Protein AF-A0A7S2CBZ6-F1 (afdb_monomer_lite)

pLDDT: mean 86.18, std 11.06, range [54.31, 98.31]

Foldseek 3Di:
DVVVLVCLVVVPPDDADADQDCPDDDPDPCPVVNVVSNVVSLVVVLVCQLPDPDQEDEAEQEAACNCVLLSSQVVCVVVVCPPPNHAYAYEYACPPRRVVRHDPSNVVSVVVSCVRHPDDHHHPHLQVVQPNPPGDPVCPPPPDDDDPCRLVCCCVPPVVSSVVVVVVVVD

Radius of gyration: 18.59 Å; chains: 1; bounding box: 43×51×45 Å

Sequence (171 aa):
KKQLIAQLMLGLPSYYTLFKGFDQVSDHPQHQGLIEQRQAHLDGICQDLVNFEGSLIHLCVMAPGSGNLAAILRELKARSAWPLRAKWRISMYSGSFNMRGMTSEDMGALKEMMSMSDHPLMDVAKFPFFGGKDFHKWTDSLTTFAMPSFASDLTSRFPHLASILKLFNDE

Secondary structure (DSSP, 8-state):
-HHHHHHHHHT-S----PPP---S----TTHHHHHHHHHHHHHHHHHHHHT--SSEEEEEE-S--TTHHHHHHHHHHHTT-PSPSSEEEEEE---HHHHHT--HHHHHHHHHHHHTBSSPPEE--HHHHTTTTS--GGGTT-S----TTHHHHHHHH-HHHHHHHHHHH--

Structure (mmCIF, N/CA/C/O backbone):
data_AF-A0A7S2CBZ6-F1
#
_entry.id   AF-A0A7S2CBZ6-F1
#
loop_
_atom_site.group_PDB
_atom_site.id
_atom_site.type_symbol
_atom_site.label_atom_id
_atom_site.label_alt_id
_atom_site.label_comp_id
_atom_site.label_asym_id
_atom_site.label_entity_id
_atom_site.label_seq_id
_atom_site.pdbx_PDB_ins_code
_atom_site.Cartn_x
_atom_site.Cartn_y
_atom_site.Cartn_z
_atom_site.occupancy
_atom_site.B_iso_or_equiv
_atom_site.auth_seq_id
_atom_site.auth_comp_id
_atom_site.auth_asym_id
_atom_site.auth_atom_id
_atom_site.pdbx_PDB_model_num
ATOM 1 N N . LYS A 1 1 ? -5.586 2.862 -18.384 1.00 66.75 1 LYS A N 1
ATOM 2 C CA . LYS A 1 1 ? -4.803 1.615 -18.598 1.00 66.75 1 LYS A CA 1
ATOM 3 C C . LYS A 1 1 ? -4.135 1.131 -17.308 1.00 66.75 1 LYS A C 1
ATOM 5 O O . LYS A 1 1 ? -4.674 0.208 -16.726 1.00 66.75 1 LYS A O 1
ATOM 10 N N . LYS A 1 2 ? -3.073 1.777 -16.789 1.00 70.81 2 LYS A N 1
ATOM 11 C CA . LYS A 1 2 ? -2.320 1.330 -15.584 1.00 70.81 2 LYS A CA 1
ATOM 12 C C . LYS A 1 2 ? -3.185 1.001 -14.349 1.00 70.81 2 LYS A C 1
ATOM 14 O O . LYS A 1 2 ? -2.972 -0.031 -13.730 1.00 70.81 2 LYS A O 1
ATOM 19 N N . GLN A 1 3 ? -4.185 1.830 -14.035 1.00 71.19 3 GLN A N 1
ATOM 20 C CA . GLN A 1 3 ? -5.120 1.582 -12.922 1.00 71.19 3 GLN A CA 1
ATOM 21 C C . GLN A 1 3 ? -5.962 0.311 -13.115 1.00 71.19 3 GLN A C 1
ATOM 23 O O . GLN A 1 3 ? -6.078 -0.485 -12.192 1.00 71.19 3 GLN A O 1
ATOM 28 N N . LEU A 1 4 ? -6.481 0.085 -14.326 1.00 74.19 4 LEU A N 1
ATOM 29 C CA . LEU A 1 4 ? -7.239 -1.124 -14.665 1.00 74.19 4 LEU A CA 1
ATOM 30 C C . LEU A 1 4 ? -6.366 -2.385 -14.560 1.00 74.19 4 LEU A C 1
ATOM 32 O O . LEU A 1 4 ? -6.828 -3.407 -14.066 1.00 74.19 4 LEU A O 1
ATOM 36 N N . ILE A 1 5 ? -5.092 -2.304 -14.970 1.00 76.44 5 ILE A N 1
ATOM 37 C CA . ILE A 1 5 ? -4.140 -3.415 -14.798 1.00 76.44 5 ILE A CA 1
ATOM 38 C C . ILE A 1 5 ? -3.987 -3.744 -13.313 1.00 76.44 5 ILE A C 1
ATOM 40 O O . ILE A 1 5 ? -4.130 -4.898 -12.929 1.00 76.44 5 ILE A O 1
ATOM 44 N N . ALA A 1 6 ? -3.742 -2.730 -12.478 1.00 74.75 6 ALA A N 1
ATOM 45 C CA . ALA A 1 6 ? -3.564 -2.917 -11.043 1.00 74.75 6 ALA A CA 1
ATOM 46 C C . ALA A 1 6 ? -4.809 -3.527 -10.377 1.00 74.75 6 ALA A C 1
ATOM 48 O O . ALA A 1 6 ? -4.678 -4.464 -9.595 1.00 74.75 6 ALA A O 1
ATOM 49 N N . GLN A 1 7 ? -6.010 -3.056 -10.726 1.00 77.06 7 GLN A N 1
ATOM 50 C CA . GLN A 1 7 ? -7.267 -3.621 -10.218 1.00 77.06 7 GLN A CA 1
ATOM 51 C C . GLN A 1 7 ? -7.412 -5.102 -10.564 1.00 77.06 7 GLN A C 1
ATOM 53 O O . GLN A 1 7 ? -7.690 -5.911 -9.683 1.00 77.06 7 GLN A O 1
ATOM 58 N N . LEU A 1 8 ? -7.176 -5.465 -11.828 1.00 78.25 8 LEU A N 1
ATOM 59 C CA . LEU A 1 8 ? -7.289 -6.850 -12.283 1.00 78.25 8 LEU A CA 1
ATOM 60 C C . LEU A 1 8 ? -6.203 -7.749 -11.686 1.00 78.25 8 LEU A C 1
ATOM 62 O O . LEU A 1 8 ? -6.494 -8.884 -11.325 1.00 78.25 8 LEU A O 1
ATOM 66 N N . MET A 1 9 ? -4.971 -7.250 -11.547 1.00 73.56 9 MET A N 1
ATOM 67 C CA . MET A 1 9 ? -3.870 -7.986 -10.912 1.00 73.56 9 MET A CA 1
ATOM 68 C C . MET A 1 9 ? -4.147 -8.290 -9.443 1.00 73.56 9 MET A C 1
ATOM 70 O O . MET A 1 9 ? -3.774 -9.353 -8.956 1.00 73.56 9 MET A O 1
ATOM 74 N N . LEU A 1 10 ? -4.770 -7.347 -8.740 1.00 75.62 10 LEU A N 1
ATOM 75 C CA . LEU A 1 10 ? -5.030 -7.455 -7.309 1.00 75.62 10 LEU A CA 1
ATOM 76 C C . LEU A 1 10 ? -6.419 -8.035 -7.002 1.00 75.62 10 LEU A C 1
ATOM 78 O O . LEU A 1 10 ? -6.741 -8.232 -5.834 1.00 75.62 10 LEU A O 1
ATOM 82 N N . GLY A 1 11 ? -7.237 -8.307 -8.027 1.00 80.88 11 GLY A N 1
ATOM 83 C CA . GLY A 1 11 ? -8.609 -8.792 -7.865 1.00 80.88 11 GLY A CA 1
ATOM 84 C C . GLY A 1 11 ? -9.493 -7.829 -7.068 1.00 80.88 11 GLY A C 1
ATOM 85 O O . GLY A 1 11 ? -10.375 -8.275 -6.338 1.00 80.88 11 GLY A O 1
ATOM 86 N N . LEU A 1 12 ? -9.227 -6.522 -7.153 1.00 78.06 12 LEU A N 1
ATOM 87 C CA . LEU A 1 12 ? -9.891 -5.529 -6.311 1.00 78.06 12 LEU A CA 1
ATOM 88 C C . LEU A 1 12 ? -11.228 -5.092 -6.927 1.00 78.06 12 LEU A C 1
ATOM 90 O O . LEU A 1 12 ? -11.237 -4.639 -8.074 1.00 78.06 12 LEU A O 1
ATOM 94 N N . PRO A 1 13 ? -12.346 -5.169 -6.177 1.00 78.81 13 PRO A N 1
ATOM 95 C CA . PRO A 1 13 ? -13.651 -4.711 -6.654 1.00 78.81 13 PRO A CA 1
ATOM 96 C C . PRO A 1 13 ? -13.768 -3.180 -6.670 1.00 78.81 13 PRO A C 1
ATOM 98 O O . PRO A 1 13 ? -14.583 -2.624 -7.403 1.00 78.81 13 PRO A O 1
ATOM 101 N N . SER A 1 14 ? -12.956 -2.495 -5.865 1.00 84.19 14 SER A N 1
ATOM 102 C CA . SER A 1 14 ? -12.939 -1.042 -5.710 1.00 84.19 14 SER A CA 1
ATOM 103 C C . SER A 1 14 ? -11.516 -0.545 -5.444 1.00 84.19 14 SER A C 1
ATOM 105 O O . SER A 1 14 ? -10.602 -1.317 -5.150 1.00 84.19 14 SER A O 1
ATOM 107 N N . TYR A 1 15 ? -11.306 0.763 -5.584 1.00 87.56 15 TYR A N 1
ATOM 108 C CA . TYR A 1 15 ? -10.041 1.415 -5.269 1.00 87.56 15 TYR A CA 1
ATOM 109 C C . TYR A 1 15 ? -10.293 2.822 -4.743 1.00 87.56 15 TYR A C 1
ATOM 111 O O . TYR A 1 15 ? -11.248 3.490 -5.137 1.00 87.56 15 TYR A O 1
ATOM 119 N N . TYR A 1 16 ? -9.378 3.282 -3.901 1.00 90.75 16 TYR A N 1
ATOM 120 C CA . TYR A 1 16 ? -9.364 4.633 -3.364 1.00 90.75 16 TYR A CA 1
ATOM 121 C C . TYR A 1 16 ? -8.230 5.429 -4.005 1.00 90.75 16 TYR A C 1
ATOM 123 O O . TYR A 1 16 ? -7.149 4.896 -4.262 1.00 90.75 16 TYR A O 1
ATOM 131 N N . THR A 1 17 ? -8.463 6.713 -4.269 1.00 90.00 17 THR A N 1
ATOM 132 C CA . THR A 1 17 ? -7.450 7.610 -4.847 1.00 90.00 17 THR A CA 1
ATOM 133 C C . THR A 1 17 ? -7.076 8.689 -3.840 1.00 90.00 17 THR A C 1
ATOM 135 O O . THR A 1 17 ? -7.849 9.610 -3.593 1.00 90.00 17 THR A O 1
ATOM 138 N N . LEU A 1 18 ? -5.878 8.598 -3.268 1.00 89.81 18 LEU A N 1
ATOM 139 C CA . LEU A 1 18 ? -5.357 9.624 -2.369 1.00 89.81 18 LEU A CA 1
ATOM 140 C C . LEU A 1 18 ? -4.377 10.529 -3.114 1.00 89.81 18 LEU A C 1
ATOM 142 O O . LEU A 1 18 ? -3.318 10.086 -3.561 1.00 89.81 18 LEU A O 1
ATOM 146 N N . PHE A 1 19 ? -4.715 11.811 -3.224 1.00 86.06 19 PHE A N 1
ATOM 147 C CA . PHE A 1 19 ? -3.785 12.819 -3.720 1.00 86.06 19 PHE A CA 1
ATOM 148 C C . PHE A 1 19 ? -2.683 13.079 -2.683 1.00 86.06 19 PHE A C 1
ATOM 150 O O . PHE A 1 19 ? -2.911 12.973 -1.473 1.00 86.06 19 PHE A O 1
ATOM 157 N N . LYS A 1 20 ? -1.477 13.402 -3.165 1.00 82.75 20 LYS A N 1
ATOM 158 C CA . LYS A 1 20 ? -0.359 13.836 -2.316 1.00 82.75 20 LYS A CA 1
ATOM 159 C C . LYS A 1 20 ? -0.804 15.039 -1.477 1.00 82.75 20 LYS A C 1
ATOM 161 O O . LYS A 1 20 ? -1.515 15.892 -2.001 1.00 82.75 20 LYS A O 1
ATOM 166 N N . GLY A 1 21 ? -0.412 15.068 -0.199 1.00 64.69 21 GLY A N 1
ATOM 167 C CA . GLY A 1 21 ? -0.803 16.118 0.748 1.00 64.69 21 GLY A CA 1
ATOM 168 C C . GLY A 1 21 ? -0.682 17.522 0.148 1.00 64.69 21 GLY A C 1
ATOM 169 O O . GLY A 1 21 ? 0.329 17.847 -0.478 1.00 64.69 21 GLY A O 1
ATOM 170 N N . PHE A 1 22 ? -1.741 18.323 0.294 1.00 61.16 22 PHE A N 1
ATOM 171 C CA . PHE A 1 22 ? -1.826 19.698 -0.198 1.00 61.16 22 PHE A CA 1
ATOM 172 C C . PHE A 1 22 ? -1.047 20.643 0.725 1.00 61.16 22 PHE A C 1
ATOM 174 O O . PHE A 1 22 ? -1.617 21.541 1.334 1.00 61.16 22 PHE A O 1
ATOM 181 N N . ASP A 1 23 ? 0.265 20.447 0.842 1.00 54.34 23 ASP A N 1
ATOM 182 C CA . ASP A 1 23 ? 1.116 21.368 1.610 1.00 54.34 23 ASP A CA 1
ATOM 183 C C . ASP A 1 23 ? 1.328 22.703 0.869 1.00 54.34 23 ASP A C 1
ATOM 185 O O . ASP A 1 23 ? 1.918 23.640 1.402 1.00 54.34 23 ASP A O 1
ATOM 189 N N . GLN A 1 24 ? 0.830 22.817 -0.366 1.00 55.31 24 GLN A N 1
ATOM 190 C CA . GLN A 1 24 ? 0.784 24.062 -1.122 1.00 55.31 24 GLN A CA 1
ATOM 191 C C . GLN A 1 24 ? -0.653 24.320 -1.560 1.00 55.31 24 GLN A C 1
ATOM 193 O O . GLN A 1 24 ? -1.150 23.693 -2.494 1.00 55.31 24 GLN A O 1
ATOM 198 N N . VAL A 1 25 ? -1.308 25.241 -0.853 1.00 56.91 25 VAL A N 1
ATOM 199 C CA . VAL A 1 25 ? -2.607 25.800 -1.229 1.00 56.91 25 VAL A CA 1
ATOM 200 C C . VAL A 1 25 ? -2.445 26.419 -2.613 1.00 56.91 25 VAL A C 1
ATOM 202 O O . VAL A 1 25 ? -1.757 27.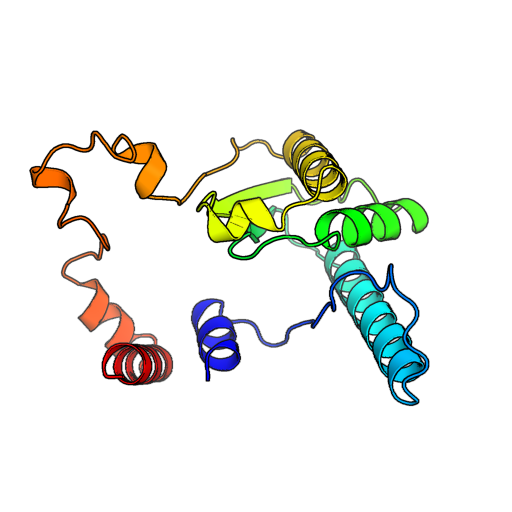427 -2.765 1.00 56.91 25 VAL A O 1
ATOM 205 N N . SER A 1 26 ? -3.020 25.789 -3.635 1.00 64.25 26 SER A N 1
ATOM 206 C CA . SER A 1 26 ? -3.190 26.444 -4.928 1.00 64.25 26 SER A CA 1
ATOM 207 C C . SER A 1 26 ? -4.587 27.054 -4.964 1.00 64.25 26 SER A C 1
ATOM 209 O O . SER A 1 26 ? -5.560 26.387 -4.614 1.00 64.25 26 SER A O 1
ATOM 211 N N . ASP A 1 27 ? -4.703 28.305 -5.412 1.00 75.06 27 ASP A N 1
ATOM 212 C CA . ASP A 1 27 ? -5.982 29.021 -5.593 1.00 75.06 27 ASP A CA 1
ATOM 213 C C . ASP A 1 27 ? -6.845 28.433 -6.732 1.00 75.06 27 ASP A C 1
ATOM 215 O O . ASP A 1 27 ? -7.697 29.099 -7.323 1.00 75.06 27 ASP A O 1
ATOM 219 N N . HIS A 1 28 ? -6.623 27.170 -7.102 1.00 77.00 28 HIS A N 1
ATOM 220 C CA . HIS A 1 28 ? -7.362 26.542 -8.177 1.00 77.00 28 HIS A CA 1
ATOM 221 C C . HIS A 1 28 ? -8.790 26.209 -7.711 1.00 77.00 28 HIS A C 1
ATOM 223 O O . HIS A 1 28 ? -8.960 25.540 -6.691 1.00 77.00 28 HIS A O 1
ATOM 229 N N . PRO A 1 29 ? -9.839 26.556 -8.478 1.00 79.31 29 PRO A N 1
ATOM 230 C CA . PRO A 1 29 ? -11.234 26.350 -8.071 1.00 79.31 29 PRO A CA 1
ATOM 231 C C . PRO A 1 29 ? -11.617 24.876 -7.841 1.00 79.31 29 PRO A C 1
ATOM 233 O O . PRO A 1 29 ? -12.598 24.590 -7.165 1.00 79.31 29 PRO A O 1
ATOM 236 N N . GLN A 1 30 ? -10.838 23.923 -8.364 1.00 83.69 30 GLN A N 1
ATOM 237 C CA . GLN A 1 30 ? -11.041 22.486 -8.112 1.00 83.69 30 GLN A CA 1
ATOM 238 C C . GLN A 1 30 ? -10.333 21.969 -6.847 1.00 83.69 30 GLN A C 1
ATOM 240 O O . GLN A 1 30 ? -10.550 20.824 -6.463 1.00 83.69 30 GLN A O 1
ATOM 245 N N . HIS A 1 31 ? -9.493 22.779 -6.196 1.00 82.88 31 HIS A N 1
ATOM 246 C CA . HIS A 1 31 ? -8.686 22.362 -5.047 1.00 82.88 31 HIS A CA 1
ATOM 247 C C . HIS A 1 31 ? -9.557 21.868 -3.884 1.00 82.88 31 HIS A C 1
ATOM 249 O O . HIS A 1 31 ? -9.299 20.803 -3.328 1.00 82.88 31 HIS A O 1
ATOM 255 N N . GLN A 1 32 ? -10.647 22.582 -3.590 1.00 83.88 32 GLN A N 1
ATOM 256 C CA . GLN A 1 32 ? -11.594 22.201 -2.542 1.00 83.88 32 GLN A CA 1
ATOM 257 C C . GLN A 1 32 ? -12.249 20.840 -2.824 1.00 83.88 32 GLN A C 1
ATOM 259 O O . GLN A 1 32 ? -12.255 19.965 -1.960 1.00 83.88 32 GLN A O 1
ATOM 264 N N . GLY A 1 33 ? -12.708 20.617 -4.060 1.00 87.44 33 GLY A N 1
ATOM 265 C CA . GLY A 1 33 ? -13.296 19.335 -4.456 1.00 87.44 33 GLY A CA 1
ATOM 266 C C . GLY A 1 33 ? -12.303 18.171 -4.367 1.00 87.44 33 GLY A C 1
ATOM 267 O O . GLY A 1 33 ? -12.675 17.067 -3.977 1.00 87.44 33 GLY A O 1
ATOM 268 N N . LEU A 1 34 ? -11.021 18.407 -4.667 1.00 86.94 34 LEU A N 1
ATOM 269 C CA . LEU A 1 34 ? -9.977 17.387 -4.529 1.00 86.94 34 LEU A CA 1
ATOM 270 C C . LEU A 1 34 ? -9.651 17.075 -3.060 1.00 86.94 34 LEU A C 1
ATOM 272 O O . LEU A 1 34 ? -9.380 15.916 -2.737 1.00 86.94 34 LEU A O 1
ATOM 276 N N . ILE A 1 35 ? -9.691 18.073 -2.170 1.00 86.94 35 ILE A N 1
ATOM 277 C CA . ILE A 1 35 ? -9.549 17.868 -0.720 1.00 86.94 35 ILE A CA 1
ATOM 278 C C . ILE A 1 35 ? -10.696 17.006 -0.195 1.00 86.94 35 ILE A C 1
ATOM 280 O O . ILE A 1 35 ? -10.447 16.013 0.487 1.00 86.94 35 ILE A O 1
ATOM 284 N N . GLU A 1 36 ? -11.935 17.350 -0.542 1.00 89.88 36 GLU A N 1
ATOM 285 C CA . GLU A 1 36 ? -13.127 16.616 -0.109 1.00 89.88 36 GLU A CA 1
ATOM 286 C C . GLU A 1 36 ? -13.105 15.167 -0.607 1.00 89.88 36 GLU A C 1
ATOM 288 O O . GLU A 1 36 ? -13.308 14.239 0.174 1.00 89.88 36 GLU A O 1
ATOM 293 N N . GLN A 1 37 ? -12.753 14.947 -1.878 1.00 91.88 37 GLN A N 1
ATOM 294 C CA . GLN A 1 37 ? -12.585 13.600 -2.434 1.00 91.88 37 GLN A CA 1
ATOM 295 C C . GLN A 1 37 ? -11.474 12.816 -1.736 1.00 91.88 37 GLN A C 1
ATOM 297 O O . GLN A 1 37 ? -11.631 11.627 -1.457 1.00 91.88 37 GLN A O 1
ATOM 302 N N . ARG A 1 38 ? -10.343 13.467 -1.442 1.00 92.12 38 ARG A N 1
ATOM 303 C CA . ARG A 1 38 ? -9.244 12.834 -0.713 1.00 92.12 38 ARG A CA 1
ATOM 304 C C . ARG A 1 38 ? -9.697 12.402 0.679 1.00 92.12 38 ARG A C 1
ATOM 306 O O . ARG A 1 38 ? -9.375 11.285 1.076 1.00 92.12 38 ARG A O 1
ATOM 313 N N . GLN A 1 39 ? -10.416 13.260 1.402 1.00 93.75 39 GLN A N 1
ATOM 314 C CA . GLN A 1 39 ? -10.919 12.930 2.733 1.00 93.75 39 GLN A CA 1
ATOM 315 C C . GLN A 1 39 ? -11.936 11.789 2.667 1.00 93.75 39 GLN A C 1
ATOM 317 O O . GLN A 1 39 ? -11.776 10.813 3.387 1.00 93.75 39 GLN A O 1
ATOM 322 N N . ALA A 1 40 ? -12.887 11.831 1.730 1.00 95.19 40 ALA A N 1
ATOM 323 C CA . ALA A 1 40 ? -13.856 10.753 1.539 1.00 95.19 40 ALA A CA 1
ATOM 324 C C . ALA A 1 40 ? -13.179 9.399 1.246 1.00 95.19 40 ALA A C 1
ATOM 326 O O . ALA A 1 40 ? -13.576 8.366 1.781 1.00 95.19 40 ALA A O 1
ATOM 327 N N . HIS A 1 41 ? -12.122 9.391 0.429 1.00 95.88 41 HIS A N 1
ATOM 328 C CA . HIS A 1 41 ? -11.338 8.183 0.175 1.00 95.88 41 HIS A CA 1
ATOM 329 C C . HIS A 1 41 ? -10.538 7.721 1.395 1.00 95.88 41 HIS A C 1
ATOM 331 O O . HIS A 1 41 ? -10.447 6.519 1.632 1.00 95.88 41 HIS A O 1
ATOM 337 N N . LEU A 1 42 ? -9.961 8.644 2.166 1.00 95.88 42 LEU A N 1
ATOM 338 C CA . LEU A 1 42 ? -9.260 8.312 3.405 1.00 95.88 42 LEU A CA 1
ATOM 339 C C . LEU A 1 42 ? -10.222 7.683 4.418 1.00 95.88 42 LEU A C 1
ATOM 341 O O . LEU A 1 42 ? -9.919 6.637 4.990 1.00 95.88 42 LEU A O 1
ATOM 345 N N . ASP A 1 43 ? -11.408 8.270 4.558 1.00 96.88 43 ASP A N 1
ATOM 346 C CA . ASP A 1 43 ? -12.465 7.777 5.430 1.00 96.88 43 ASP A CA 1
ATOM 347 C C . ASP A 1 43 ? -12.936 6.385 5.011 1.00 96.88 43 ASP A C 1
ATOM 349 O O . ASP A 1 43 ? -13.093 5.522 5.875 1.00 96.88 43 ASP A O 1
ATOM 353 N N . GLY A 1 44 ? -13.107 6.157 3.704 1.00 96.81 44 GLY A N 1
ATOM 354 C CA . GLY A 1 44 ? -13.459 4.855 3.138 1.00 96.81 44 GLY A CA 1
ATOM 355 C C . GLY A 1 44 ? -12.403 3.787 3.421 1.00 96.81 44 GLY A C 1
ATOM 356 O O . GLY A 1 44 ? -12.737 2.725 3.938 1.00 96.81 44 GLY A O 1
ATOM 357 N N . ILE A 1 45 ? -11.116 4.092 3.197 1.00 96.19 45 ILE A N 1
ATOM 358 C CA . ILE A 1 45 ? -10.007 3.179 3.530 1.00 96.19 45 ILE A CA 1
ATOM 359 C C . ILE A 1 45 ? -10.044 2.809 5.014 1.00 96.19 45 ILE A C 1
ATOM 361 O O . ILE A 1 45 ? -9.961 1.634 5.367 1.00 96.19 45 ILE A O 1
ATOM 365 N N . CYS A 1 46 ? -10.150 3.803 5.897 1.00 97.81 46 CYS A N 1
ATOM 366 C CA . CYS A 1 46 ? -10.169 3.557 7.333 1.00 97.81 46 CYS A CA 1
ATOM 367 C C . CYS A 1 46 ? -11.408 2.766 7.754 1.00 97.81 46 CYS A C 1
ATOM 369 O O . CYS A 1 46 ? -11.291 1.874 8.587 1.00 97.81 46 CYS A O 1
ATOM 371 N N . GLN A 1 47 ? -12.572 3.045 7.166 1.00 97.69 47 GLN A N 1
ATOM 372 C CA . GLN A 1 47 ? -13.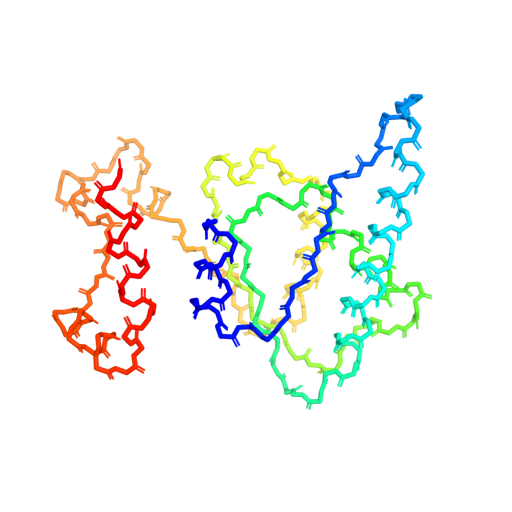796 2.303 7.447 1.00 97.69 47 GLN A CA 1
ATOM 373 C C . GLN A 1 47 ? -13.681 0.834 7.023 1.00 97.69 47 GLN A C 1
ATOM 375 O O . GLN A 1 47 ? -14.033 -0.045 7.809 1.00 97.69 47 GLN A O 1
ATOM 380 N N . ASP A 1 48 ? -13.139 0.565 5.835 1.00 96.12 48 ASP A N 1
ATOM 381 C CA . ASP A 1 48 ? -12.917 -0.796 5.339 1.00 96.12 48 ASP A CA 1
ATOM 382 C C . ASP A 1 48 ? -11.923 -1.559 6.219 1.00 96.12 48 ASP A C 1
ATOM 384 O O . ASP A 1 48 ? -12.148 -2.720 6.549 1.00 96.12 48 ASP A O 1
ATOM 388 N N . LEU A 1 49 ? -10.843 -0.899 6.648 1.00 96.62 49 LEU A N 1
ATOM 389 C CA . LEU A 1 49 ? -9.849 -1.485 7.548 1.00 96.62 49 LEU A CA 1
ATOM 390 C C . LEU A 1 49 ? -10.428 -1.802 8.933 1.00 96.62 49 LEU A C 1
ATOM 392 O O . LEU A 1 49 ? -10.100 -2.837 9.507 1.00 96.62 49 LEU A O 1
ATOM 396 N N . VAL A 1 50 ? -11.283 -0.930 9.472 1.00 97.56 50 VAL A N 1
ATOM 397 C CA . VAL A 1 50 ? -11.952 -1.145 10.766 1.00 97.56 50 VAL A CA 1
ATOM 398 C C . VAL A 1 50 ? -12.974 -2.274 10.682 1.00 97.56 50 VAL A C 1
ATOM 400 O O . VAL A 1 50 ? -13.059 -3.090 11.597 1.00 97.56 50 VAL A O 1
ATOM 403 N N . ASN A 1 51 ? -13.713 -2.348 9.576 1.00 96.88 51 ASN A N 1
ATOM 404 C CA . ASN A 1 51 ? -14.719 -3.380 9.336 1.00 96.88 51 ASN A CA 1
ATOM 405 C C . ASN A 1 51 ? -14.120 -4.707 8.840 1.00 96.88 51 ASN A C 1
ATOM 407 O O . ASN A 1 51 ? -14.862 -5.652 8.579 1.00 96.88 51 ASN A O 1
ATOM 411 N N . PHE A 1 52 ? -12.800 -4.797 8.674 1.00 96.38 52 PHE A N 1
ATOM 412 C CA . PHE A 1 52 ? -12.157 -6.004 8.176 1.00 96.38 52 PHE A CA 1
ATOM 413 C C . PHE A 1 52 ? -12.235 -7.140 9.209 1.00 96.38 52 PHE A C 1
ATOM 415 O O . PHE A 1 52 ? -11.570 -7.116 10.244 1.00 96.38 52 PHE A O 1
ATOM 422 N N . GLU A 1 53 ? -13.024 -8.171 8.901 1.00 96.88 53 GLU A N 1
ATOM 423 C CA . GLU A 1 53 ? -13.228 -9.340 9.775 1.00 96.88 53 GLU A CA 1
ATOM 424 C C . GLU A 1 53 ? -12.155 -10.431 9.609 1.00 96.88 53 GLU A C 1
ATOM 426 O O . GLU A 1 53 ? -12.099 -11.389 10.385 1.00 96.88 53 GLU A O 1
ATOM 431 N N . GLY A 1 54 ? -11.297 -10.310 8.592 1.00 95.75 54 GLY A N 1
ATOM 432 C CA . GLY A 1 54 ? -10.209 -11.252 8.353 1.00 95.75 54 GLY A CA 1
ATOM 433 C C . GLY A 1 54 ? -9.104 -11.161 9.411 1.00 95.75 54 GLY A C 1
ATOM 434 O O . GLY A 1 54 ? -8.948 -10.171 10.122 1.00 95.75 54 GLY A O 1
ATOM 435 N N . SER A 1 55 ? -8.281 -12.204 9.506 1.00 96.25 55 SER A N 1
ATOM 436 C CA . SER A 1 55 ? -7.191 -12.262 10.491 1.00 96.25 55 SER A CA 1
ATOM 437 C C . SER A 1 55 ? -5.898 -11.576 10.038 1.00 96.25 55 SER A C 1
ATOM 439 O O . SER A 1 55 ? -5.031 -11.314 10.873 1.00 96.25 55 SER A O 1
ATOM 441 N N . LEU A 1 56 ? -5.749 -11.294 8.739 1.00 95.75 56 LEU A N 1
ATOM 442 C CA . LEU A 1 56 ? -4.496 -10.838 8.141 1.00 95.75 56 LEU A CA 1
ATOM 443 C C . LEU A 1 56 ? -4.730 -9.806 7.033 1.00 95.75 56 LEU A C 1
ATOM 445 O O . LEU A 1 56 ? -5.412 -10.085 6.050 1.00 95.75 56 LEU A O 1
ATOM 449 N N . ILE A 1 57 ? -4.092 -8.646 7.169 1.00 95.44 57 ILE A N 1
ATOM 450 C CA . ILE A 1 57 ? -4.030 -7.590 6.159 1.00 95.44 57 ILE A CA 1
ATOM 451 C C . ILE A 1 57 ? -2.697 -7.704 5.418 1.00 95.44 57 ILE A C 1
ATOM 453 O O . ILE A 1 57 ? -1.620 -7.588 6.011 1.00 95.44 57 ILE A O 1
ATOM 457 N N . HIS A 1 58 ? -2.765 -7.919 4.105 1.00 94.06 58 HIS A N 1
ATOM 458 C CA . HIS A 1 58 ? -1.608 -7.849 3.215 1.00 94.06 58 HIS A CA 1
ATOM 459 C C . HIS A 1 58 ? -1.476 -6.436 2.638 1.00 94.06 58 HIS A C 1
ATOM 461 O O . HIS A 1 58 ? -2.212 -6.066 1.726 1.00 94.06 58 HIS A O 1
ATOM 467 N N . LEU A 1 59 ? -0.516 -5.656 3.141 1.00 94.62 59 LEU A N 1
ATOM 468 C CA . LEU A 1 59 ? -0.200 -4.334 2.600 1.00 94.62 59 LEU A CA 1
ATOM 469 C C . LEU A 1 59 ? 0.950 -4.442 1.594 1.00 94.62 59 LEU A C 1
ATOM 471 O O . LEU A 1 59 ? 2.059 -4.824 1.960 1.00 94.62 59 LEU A O 1
ATOM 475 N N . CYS A 1 60 ? 0.706 -4.066 0.338 1.00 92.56 60 CYS A N 1
ATOM 476 C CA . CYS A 1 60 ? 1.728 -4.018 -0.708 1.00 92.56 60 CYS A CA 1
ATOM 477 C C . CYS A 1 60 ? 2.009 -2.567 -1.128 1.00 92.56 60 CYS A C 1
ATOM 479 O O . CYS A 1 60 ? 1.156 -1.903 -1.716 1.00 92.56 60 CYS A O 1
ATOM 481 N N . VAL A 1 61 ? 3.213 -2.071 -0.841 1.00 92.81 61 VAL A N 1
ATOM 482 C CA . VAL A 1 61 ? 3.648 -0.699 -1.128 1.00 92.81 61 VAL A CA 1
ATOM 483 C C . VAL A 1 61 ? 4.503 -0.681 -2.393 1.00 92.81 61 VAL A C 1
ATOM 485 O O . VAL A 1 61 ? 5.713 -0.903 -2.352 1.00 92.81 61 VAL A O 1
ATOM 488 N N . MET A 1 62 ? 3.862 -0.403 -3.529 1.00 89.62 62 MET A N 1
ATOM 489 C CA . MET A 1 62 ? 4.503 -0.364 -4.856 1.00 89.62 62 MET A CA 1
ATOM 490 C C . MET A 1 62 ? 4.731 1.057 -5.400 1.00 89.62 62 MET A C 1
ATOM 492 O O . MET A 1 62 ? 5.260 1.214 -6.500 1.00 89.62 62 MET A O 1
ATOM 496 N N . ALA A 1 63 ? 4.298 2.080 -4.660 1.00 88.44 63 ALA A N 1
ATOM 497 C CA . ALA A 1 63 ? 4.431 3.494 -5.011 1.00 88.44 63 ALA A CA 1
ATOM 498 C C . ALA A 1 63 ? 4.817 4.331 -3.768 1.00 88.44 63 ALA A C 1
ATOM 500 O O . ALA A 1 63 ? 4.573 3.883 -2.640 1.00 88.44 63 ALA A O 1
ATOM 501 N N . PRO A 1 64 ? 5.446 5.514 -3.950 1.00 90.12 64 PRO A N 1
ATOM 502 C CA . PRO A 1 64 ? 5.828 6.359 -2.827 1.00 90.12 64 PRO A CA 1
ATOM 503 C C . PRO A 1 64 ? 4.607 6.742 -1.993 1.00 90.12 64 PRO A C 1
ATOM 505 O O . PRO A 1 64 ? 3.605 7.188 -2.556 1.00 90.12 64 PRO A O 1
ATOM 508 N N . GLY A 1 65 ? 4.705 6.636 -0.665 1.00 90.69 65 GLY A N 1
ATOM 509 C CA . GLY A 1 65 ? 3.596 6.949 0.241 1.00 90.69 65 GLY A CA 1
ATOM 510 C C . GLY A 1 65 ? 3.108 8.393 0.108 1.00 90.69 65 GLY A C 1
ATOM 511 O O . GLY A 1 65 ? 1.903 8.641 0.096 1.00 90.69 65 GLY A O 1
ATOM 512 N N . SER A 1 66 ? 4.027 9.343 -0.099 1.00 93.00 66 SER A N 1
ATOM 513 C CA . SER A 1 66 ? 3.725 10.771 -0.265 1.00 93.00 66 SER A CA 1
ATOM 514 C C . SER A 1 66 ? 2.861 11.357 0.867 1.00 93.00 66 SER A C 1
ATOM 516 O O . SER A 1 66 ? 2.014 12.217 0.621 1.00 93.00 66 SER A O 1
ATOM 518 N N . GLY A 1 67 ? 3.059 10.870 2.094 1.00 93.81 67 GLY A N 1
ATOM 519 C CA . GLY A 1 67 ? 2.326 11.227 3.312 1.00 93.81 67 GLY A CA 1
ATOM 520 C C . GLY A 1 67 ? 1.030 10.441 3.536 1.00 93.81 67 GLY A C 1
ATOM 521 O O . GLY A 1 67 ? 0.383 10.599 4.572 1.00 93.81 67 GLY A O 1
ATOM 522 N N . ASN A 1 68 ? 0.609 9.600 2.589 1.00 95.00 68 ASN A N 1
ATOM 523 C CA . ASN A 1 68 ? -0.681 8.921 2.682 1.00 95.00 68 ASN A CA 1
ATOM 524 C C . ASN A 1 68 ? -0.676 7.736 3.653 1.00 95.00 68 ASN A C 1
ATOM 526 O O . ASN A 1 68 ? -1.708 7.476 4.267 1.00 95.00 68 ASN A O 1
ATOM 530 N N . LEU A 1 69 ? 0.457 7.052 3.852 1.00 95.81 69 LEU A N 1
ATOM 531 C CA . LEU A 1 69 ? 0.530 5.968 4.842 1.00 95.81 69 LEU A CA 1
ATOM 532 C C . LEU A 1 69 ? 0.418 6.543 6.255 1.00 95.81 69 LEU A C 1
ATOM 534 O O . LEU A 1 69 ? -0.320 6.016 7.090 1.00 95.81 69 LEU A O 1
ATOM 538 N N . ALA A 1 70 ? 1.087 7.674 6.488 1.00 96.69 70 ALA A N 1
ATOM 539 C CA . ALA A 1 70 ? 0.952 8.431 7.724 1.00 96.69 70 ALA A CA 1
ATOM 540 C C . ALA A 1 70 ? -0.477 8.939 7.948 1.00 96.69 70 ALA A C 1
ATOM 542 O O . ALA A 1 70 ? -0.999 8.813 9.055 1.00 96.69 70 ALA A O 1
ATOM 543 N N . ALA A 1 71 ? -1.127 9.469 6.906 1.00 96.00 71 ALA A N 1
ATOM 544 C CA . ALA A 1 71 ? -2.504 9.950 6.994 1.00 96.00 71 ALA A CA 1
ATOM 545 C C . ALA A 1 71 ? -3.491 8.833 7.371 1.00 96.00 71 ALA A C 1
ATOM 547 O O . ALA A 1 71 ? -4.311 9.041 8.260 1.00 96.00 71 ALA A O 1
ATOM 548 N N . ILE A 1 72 ? -3.374 7.646 6.760 1.00 97.12 72 ILE A N 1
ATOM 549 C CA . ILE A 1 72 ? -4.216 6.482 7.091 1.00 97.12 72 ILE A CA 1
ATOM 550 C C . ILE A 1 72 ? -4.046 6.099 8.562 1.00 97.12 72 ILE A C 1
ATOM 552 O O . ILE A 1 72 ? -5.028 5.944 9.285 1.00 97.12 72 ILE A O 1
ATOM 556 N N . LEU A 1 73 ? -2.802 5.978 9.035 1.00 97.88 73 LEU A N 1
ATOM 557 C CA . LEU A 1 73 ? -2.543 5.615 10.428 1.00 97.88 73 LEU A CA 1
ATOM 558 C C . LEU A 1 73 ? -3.063 6.677 11.408 1.00 97.88 73 LEU A C 1
ATOM 560 O O . LEU A 1 73 ? -3.626 6.338 12.448 1.00 97.88 73 LEU A O 1
ATOM 564 N N . ARG A 1 74 ? -2.887 7.962 11.080 1.00 97.69 74 ARG A N 1
ATOM 565 C CA . ARG A 1 74 ? -3.378 9.089 11.885 1.00 97.69 74 ARG A CA 1
ATOM 566 C C . ARG A 1 74 ? -4.900 9.068 12.001 1.00 97.69 74 ARG A C 1
ATOM 568 O O . ARG A 1 74 ? -5.411 9.222 13.104 1.00 97.69 74 ARG A O 1
ATOM 575 N N . GLU A 1 75 ? -5.598 8.830 10.897 1.00 97.75 75 GLU A N 1
ATOM 576 C CA . GLU A 1 75 ? -7.058 8.745 10.861 1.00 97.75 75 GLU A CA 1
ATOM 577 C C . GLU A 1 75 ? -7.574 7.543 11.674 1.00 97.75 75 GLU A C 1
ATOM 579 O O . GLU A 1 75 ? -8.476 7.685 12.499 1.00 97.75 75 GLU A O 1
ATOM 584 N N . LEU A 1 76 ? -6.936 6.372 11.556 1.00 98.31 76 LEU A N 1
ATOM 585 C CA . LEU A 1 76 ? -7.264 5.205 12.390 1.00 98.31 76 LEU A CA 1
ATOM 586 C C . LEU A 1 76 ? -7.077 5.482 13.891 1.00 98.31 76 LEU A C 1
ATOM 588 O O . LEU A 1 76 ? -7.903 5.066 14.707 1.00 98.31 76 LEU A O 1
ATOM 592 N N . LYS A 1 77 ? -6.011 6.200 14.266 1.00 98.19 77 LYS A N 1
ATOM 593 C CA . LYS A 1 77 ? -5.770 6.623 15.654 1.00 98.19 77 LYS A CA 1
ATOM 594 C C . LYS A 1 77 ? -6.800 7.638 16.138 1.00 98.19 77 LYS A C 1
ATOM 596 O O . LYS A 1 77 ? -7.275 7.508 17.260 1.00 98.19 77 LYS A O 1
ATOM 601 N N . ALA A 1 78 ? -7.168 8.613 15.306 1.00 97.81 78 ALA A N 1
ATOM 602 C CA . ALA A 1 78 ? -8.184 9.611 15.639 1.00 97.81 78 ALA A CA 1
ATOM 603 C C . ALA A 1 78 ? -9.552 8.968 15.931 1.00 97.81 78 ALA A C 1
ATOM 605 O O . ALA A 1 78 ? -10.297 9.449 16.780 1.00 97.81 78 ALA A O 1
ATOM 606 N N . ARG A 1 79 ? -9.843 7.830 15.290 1.00 97.38 79 ARG A N 1
ATOM 607 C CA . ARG A 1 79 ? -11.044 7.012 15.526 1.00 97.38 79 ARG A CA 1
ATOM 608 C C . ARG A 1 79 ? -10.932 6.059 16.719 1.00 97.38 79 ARG A C 1
ATOM 610 O O . ARG A 1 79 ? -11.844 5.270 16.941 1.00 97.38 79 ARG A O 1
ATOM 617 N N . SER A 1 80 ? -9.822 6.083 17.461 1.00 97.81 80 SER A N 1
ATOM 618 C CA . SER A 1 80 ? -9.502 5.101 18.510 1.00 97.81 80 SER A CA 1
ATOM 619 C C . SER A 1 80 ? -9.576 3.644 18.028 1.00 97.81 80 SER A C 1
ATOM 621 O O . SER A 1 80 ? -9.841 2.738 18.814 1.00 97.81 80 SER A O 1
ATOM 623 N N . ALA A 1 81 ? -9.356 3.410 16.732 1.00 97.62 81 ALA A N 1
ATOM 624 C CA . ALA A 1 81 ? -9.464 2.088 16.121 1.00 97.62 81 ALA A CA 1
ATOM 625 C C . ALA A 1 81 ? -8.104 1.395 15.944 1.00 97.62 81 ALA A C 1
ATOM 627 O O . ALA A 1 81 ? -8.042 0.233 15.551 1.00 97.62 81 ALA A O 1
ATOM 628 N N . TRP A 1 82 ? -7.006 2.104 16.212 1.00 97.44 82 TRP A N 1
ATOM 629 C CA . TRP A 1 82 ? -5.654 1.558 16.169 1.00 97.44 82 TRP A CA 1
ATOM 630 C C . TRP A 1 82 ? -5.194 1.089 17.565 1.00 97.44 82 TRP A C 1
ATOM 632 O O . TRP A 1 82 ? -5.343 1.852 18.522 1.00 97.44 82 TRP A O 1
ATOM 642 N N . PRO A 1 83 ? -4.570 -0.100 17.698 1.00 97.06 83 PRO A N 1
ATOM 643 C CA . PRO A 1 83 ? -4.272 -1.058 16.635 1.00 97.06 83 PRO A CA 1
ATOM 644 C C . PRO A 1 83 ? -5.509 -1.830 16.164 1.00 97.06 83 PRO A C 1
ATOM 646 O O . PRO A 1 83 ? -6.400 -2.143 16.950 1.00 97.06 83 PRO A O 1
ATOM 649 N N . LEU A 1 84 ? -5.527 -2.191 14.878 1.00 96.31 84 LEU A N 1
ATOM 650 C CA . LEU A 1 84 ? -6.541 -3.104 14.347 1.00 96.31 84 LEU A CA 1
ATOM 651 C C . LEU A 1 84 ? -6.364 -4.510 14.938 1.00 96.31 84 LEU A C 1
ATOM 653 O O . LEU A 1 84 ? -5.253 -4.924 15.273 1.00 96.31 84 LEU A O 1
ATOM 657 N N . ARG A 1 85 ? -7.459 -5.278 15.001 1.00 94.69 85 ARG A N 1
ATOM 658 C CA . ARG A 1 85 ? -7.435 -6.683 15.447 1.00 94.69 85 ARG A CA 1
ATOM 659 C C . ARG A 1 85 ? -6.634 -7.585 14.502 1.00 94.69 85 ARG A C 1
ATOM 661 O O . ARG A 1 85 ? -6.015 -8.548 14.954 1.00 94.69 85 ARG A O 1
ATOM 668 N N . ALA A 1 86 ? -6.693 -7.309 13.201 1.00 96.25 86 ALA A N 1
ATOM 669 C CA . ALA A 1 86 ? -5.998 -8.090 12.191 1.00 96.25 86 ALA A CA 1
ATOM 670 C C . ALA A 1 86 ? -4.477 -7.899 12.278 1.00 96.25 86 ALA A C 1
ATOM 672 O O . ALA A 1 86 ? -3.975 -6.808 12.556 1.00 96.25 86 ALA A O 1
ATOM 673 N N . LYS A 1 87 ? -3.738 -8.972 11.993 1.00 95.75 87 LYS A N 1
ATOM 674 C CA . LYS A 1 87 ? -2.284 -8.930 11.838 1.00 95.75 87 LYS A CA 1
ATOM 675 C C . LYS A 1 87 ? -1.908 -8.285 10.514 1.00 95.75 87 LYS A C 1
ATOM 677 O O . LYS A 1 87 ? -2.700 -8.255 9.575 1.00 95.75 87 LYS A O 1
ATOM 682 N N . TRP A 1 88 ? -0.669 -7.823 10.426 1.00 96.75 88 TRP A N 1
ATOM 683 C CA . TRP A 1 88 ? -0.130 -7.223 9.212 1.00 96.75 88 TRP A CA 1
ATOM 684 C C . TRP A 1 88 ? 0.906 -8.143 8.575 1.00 96.75 88 TRP A C 1
ATOM 686 O O . TRP A 1 88 ? 1.683 -8.800 9.263 1.00 96.75 88 TRP A O 1
ATOM 696 N N . ARG A 1 89 ? 0.928 -8.175 7.245 1.00 96.81 89 ARG A N 1
ATOM 697 C CA . ARG A 1 89 ? 2.070 -8.628 6.450 1.00 96.81 89 ARG A CA 1
ATOM 698 C C . ARG A 1 89 ? 2.329 -7.567 5.401 1.00 96.81 89 ARG A C 1
ATOM 700 O O . ARG A 1 89 ? 1.462 -7.287 4.576 1.00 96.81 89 ARG A O 1
ATOM 707 N N . ILE A 1 90 ? 3.516 -6.978 5.449 1.00 95.69 90 ILE A N 1
ATOM 708 C CA . ILE A 1 90 ? 3.843 -5.826 4.616 1.00 95.69 90 ILE A CA 1
ATOM 709 C C . ILE A 1 90 ? 4.918 -6.221 3.611 1.00 95.69 90 ILE A C 1
ATOM 711 O O . ILE A 1 90 ? 5.943 -6.809 3.959 1.00 95.69 90 ILE A O 1
ATOM 715 N N . SER A 1 91 ? 4.655 -5.910 2.348 1.00 94.38 91 SER A N 1
ATOM 716 C CA . SER A 1 91 ? 5.610 -5.995 1.249 1.00 94.38 91 SER A CA 1
ATOM 717 C C . SER A 1 91 ? 5.821 -4.605 0.665 1.00 94.38 91 SER A C 1
ATOM 719 O O . SER A 1 91 ? 4.884 -3.817 0.559 1.00 94.38 91 SER A O 1
ATOM 721 N N . MET A 1 92 ? 7.051 -4.289 0.296 1.00 92.00 92 MET A N 1
ATOM 722 C CA . MET A 1 92 ? 7.472 -2.974 -0.170 1.00 92.00 92 MET A CA 1
ATOM 723 C C . MET A 1 92 ? 8.380 -3.136 -1.378 1.00 92.00 92 MET A C 1
ATOM 725 O O . MET A 1 92 ? 9.230 -4.010 -1.391 1.00 92.00 92 MET A O 1
ATOM 729 N N . TYR A 1 93 ? 8.254 -2.263 -2.370 1.00 90.00 93 TYR A N 1
ATOM 730 C CA . TYR A 1 93 ? 9.249 -2.126 -3.427 1.00 90.00 93 TYR A CA 1
ATOM 731 C C . TYR A 1 93 ? 10.187 -0.958 -3.103 1.00 90.00 93 TYR A C 1
ATOM 733 O O . TYR A 1 93 ? 9.845 0.188 -3.368 1.00 90.00 93 TYR A O 1
ATOM 741 N N . SER A 1 94 ? 11.376 -1.190 -2.546 1.00 87.75 94 SER A N 1
ATOM 742 C CA . SER A 1 94 ? 12.296 -0.103 -2.143 1.00 87.75 94 SER A CA 1
ATOM 743 C C . SER A 1 94 ? 13.073 0.572 -3.295 1.00 87.75 94 SER A C 1
ATOM 745 O O . SER A 1 94 ? 14.087 1.239 -3.075 1.00 87.75 94 SER A O 1
ATOM 747 N N . GLY A 1 95 ? 12.617 0.439 -4.547 1.00 84.75 95 GLY A N 1
ATOM 748 C CA . GLY A 1 95 ? 13.271 1.068 -5.697 1.00 84.75 95 GLY A CA 1
ATOM 749 C C . GLY A 1 95 ? 13.454 2.582 -5.514 1.00 84.75 95 GLY A C 1
ATOM 750 O O . GLY A 1 95 ? 12.640 3.249 -4.878 1.00 84.75 95 GLY A O 1
ATOM 751 N N . SER A 1 96 ? 14.506 3.155 -6.105 1.00 81.81 96 SER A N 1
ATOM 752 C CA . SER A 1 96 ? 14.881 4.568 -5.898 1.00 81.81 96 SER A CA 1
ATOM 753 C C . SER A 1 96 ? 13.744 5.559 -6.176 1.00 81.81 96 SER A C 1
ATOM 755 O O . SER A 1 96 ? 13.573 6.530 -5.439 1.00 81.81 96 SER A O 1
ATOM 757 N N . PHE A 1 97 ? 12.931 5.301 -7.204 1.00 84.25 97 PHE A N 1
ATOM 758 C CA . PHE A 1 97 ? 11.727 6.081 -7.493 1.00 84.25 97 PHE A CA 1
ATOM 759 C C . PHE A 1 97 ? 10.687 5.989 -6.375 1.00 84.25 97 PHE A C 1
ATOM 761 O O . PHE A 1 97 ? 10.098 7.008 -6.024 1.00 84.25 97 PHE A O 1
ATOM 768 N N . ASN A 1 98 ? 10.497 4.797 -5.804 1.00 85.50 98 ASN A N 1
ATOM 769 C CA . ASN A 1 98 ? 9.552 4.548 -4.722 1.00 85.50 98 ASN A CA 1
ATOM 770 C C . ASN A 1 98 ? 9.958 5.276 -3.437 1.00 85.50 98 ASN A C 1
ATOM 772 O O . ASN A 1 98 ? 9.153 5.948 -2.800 1.00 85.50 98 ASN A O 1
ATOM 776 N N . MET A 1 99 ? 11.242 5.191 -3.095 1.00 90.50 99 MET A N 1
ATOM 777 C CA . MET A 1 99 ? 11.768 5.778 -1.866 1.00 90.50 99 MET A CA 1
ATOM 778 C C . MET A 1 99 ? 11.867 7.303 -1.931 1.00 90.50 99 MET A C 1
ATOM 780 O O . MET A 1 99 ? 11.711 7.960 -0.909 1.00 90.50 99 MET A O 1
ATOM 784 N N . ARG A 1 100 ? 12.057 7.893 -3.121 1.00 90.38 100 ARG A N 1
ATOM 785 C CA . ARG A 1 100 ? 12.180 9.354 -3.292 1.00 90.38 100 ARG A CA 1
ATOM 786 C C . ARG A 1 100 ? 10.976 10.138 -2.759 1.00 90.38 100 ARG A C 1
ATOM 788 O O . ARG A 1 100 ? 11.148 11.261 -2.301 1.00 90.38 100 ARG A O 1
ATOM 795 N N . GLY A 1 101 ? 9.769 9.584 -2.866 1.00 88.62 101 GLY A N 1
ATOM 796 C CA . GLY A 1 101 ? 8.542 10.223 -2.377 1.00 88.62 101 GLY A CA 1
ATOM 797 C C . GLY A 1 101 ? 8.030 9.658 -1.051 1.00 88.62 101 GLY A C 1
ATOM 798 O O . GLY A 1 101 ? 6.918 9.994 -0.655 1.00 88.62 101 GLY A O 1
ATOM 799 N N . MET A 1 102 ? 8.787 8.774 -0.398 1.00 93.50 102 MET A N 1
ATOM 800 C CA . MET A 1 102 ? 8.419 8.220 0.901 1.00 93.50 102 MET A CA 1
ATOM 801 C C . MET A 1 102 ? 8.822 9.211 1.992 1.00 93.50 102 MET A C 1
ATOM 803 O O . MET A 1 102 ? 10.008 9.493 2.161 1.00 93.50 102 MET A O 1
ATOM 807 N N . THR A 1 103 ? 7.852 9.785 2.704 1.00 94.12 103 THR A N 1
ATOM 808 C CA . THR A 1 103 ? 8.161 10.781 3.740 1.00 94.12 103 THR A CA 1
ATOM 809 C C . THR A 1 103 ? 8.684 10.103 5.008 1.00 94.12 103 THR A C 1
ATOM 811 O O . THR A 1 103 ? 8.502 8.902 5.220 1.00 94.12 103 THR A O 1
ATOM 814 N N . SER A 1 104 ? 9.327 10.868 5.893 1.00 95.25 104 SER A N 1
ATOM 815 C CA . SER A 1 104 ? 9.700 10.368 7.223 1.00 95.25 104 SER A CA 1
ATOM 816 C C . SER A 1 104 ? 8.473 9.931 8.030 1.00 95.25 104 SER A C 1
ATOM 818 O O . SER A 1 104 ? 8.545 8.938 8.754 1.00 95.25 104 SER A O 1
ATOM 820 N N . GLU A 1 105 ? 7.340 10.622 7.866 1.00 96.31 105 GLU A N 1
ATOM 821 C CA . GLU A 1 105 ? 6.069 10.243 8.484 1.00 96.31 105 GLU A CA 1
ATOM 822 C C . GLU A 1 105 ? 5.559 8.900 7.951 1.00 96.31 105 GLU A C 1
ATOM 824 O O . GLU A 1 105 ? 5.145 8.055 8.742 1.00 96.31 105 GLU A O 1
ATOM 829 N N . ASP A 1 106 ? 5.632 8.667 6.634 1.00 96.00 106 ASP A N 1
ATOM 830 C CA . ASP A 1 106 ? 5.246 7.382 6.041 1.00 96.00 106 ASP A CA 1
ATOM 831 C C . ASP A 1 106 ? 6.123 6.244 6.572 1.00 96.00 106 ASP A C 1
ATOM 833 O O . ASP A 1 106 ? 5.618 5.176 6.913 1.00 96.00 106 ASP A O 1
ATOM 837 N N . MET A 1 107 ? 7.435 6.473 6.686 1.00 95.81 107 MET A N 1
ATOM 838 C CA . MET A 1 107 ? 8.362 5.491 7.256 1.00 95.81 107 MET A CA 1
ATOM 839 C C . MET A 1 107 ? 8.068 5.216 8.734 1.00 95.81 107 MET A C 1
ATOM 841 O O . MET A 1 107 ? 8.149 4.067 9.173 1.00 95.81 107 MET A O 1
ATOM 845 N N . GLY A 1 108 ? 7.698 6.246 9.500 1.00 97.56 108 GLY A N 1
ATOM 846 C CA . GLY A 1 108 ? 7.244 6.105 10.882 1.00 97.56 108 GLY A CA 1
ATOM 847 C C . GLY A 1 108 ? 5.969 5.268 10.980 1.00 97.56 108 GLY A C 1
ATOM 848 O O . GLY A 1 108 ? 5.911 4.329 11.774 1.00 97.56 108 GLY A O 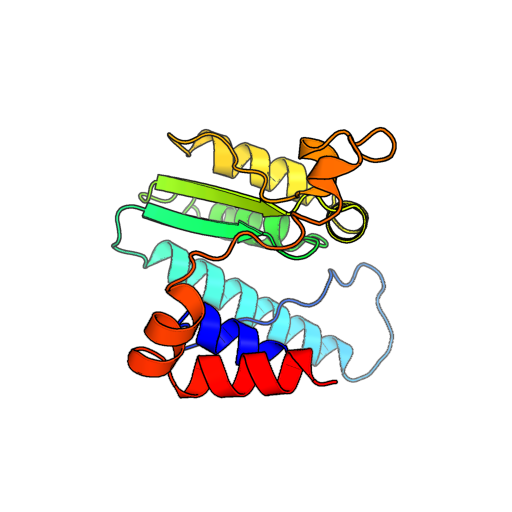1
ATOM 849 N N . ALA A 1 109 ? 4.990 5.543 10.116 1.00 97.31 109 ALA A N 1
ATOM 850 C CA . ALA A 1 109 ? 3.749 4.785 10.051 1.00 97.31 109 ALA A CA 1
ATOM 851 C C . ALA A 1 109 ? 3.986 3.321 9.662 1.00 97.31 109 ALA A C 1
ATOM 853 O O . ALA A 1 109 ? 3.469 2.422 10.319 1.00 97.31 109 ALA A O 1
ATOM 854 N N . LEU A 1 110 ? 4.832 3.066 8.659 1.00 96.44 110 LEU A N 1
ATOM 855 C CA . LEU A 1 110 ? 5.232 1.713 8.272 1.00 96.44 110 LEU A CA 1
ATOM 856 C C . LEU A 1 110 ? 5.920 0.972 9.414 1.00 96.44 110 LEU A C 1
ATOM 858 O O . LEU A 1 110 ? 5.601 -0.186 9.660 1.00 96.44 110 LEU A O 1
ATOM 862 N N . LYS A 1 111 ? 6.837 1.626 10.134 1.00 96.88 111 LYS A N 1
ATOM 863 C CA . LYS A 1 111 ? 7.508 1.030 11.296 1.00 96.88 111 LYS A CA 1
ATOM 864 C C . LYS A 1 111 ? 6.505 0.636 12.381 1.00 96.88 111 LYS A C 1
ATOM 866 O O . LYS A 1 111 ? 6.639 -0.432 12.974 1.00 96.88 111 LYS A O 1
ATOM 871 N N . GLU A 1 112 ? 5.501 1.471 12.627 1.00 97.75 112 GLU A N 1
ATOM 872 C CA . GLU A 1 112 ? 4.457 1.183 13.606 1.00 97.75 112 GLU A CA 1
ATOM 873 C C . GLU A 1 112 ? 3.541 0.042 13.149 1.00 97.75 112 GLU A C 1
ATOM 875 O O . GLU A 1 112 ? 3.328 -0.900 13.909 1.00 97.75 112 GLU A O 1
ATOM 880 N N . MET A 1 113 ? 3.084 0.041 11.894 1.00 96.31 113 MET A N 1
ATOM 881 C CA . MET A 1 113 ? 2.331 -1.090 11.334 1.00 96.31 113 MET A CA 1
ATOM 882 C C . MET A 1 113 ? 3.144 -2.393 11.399 1.00 96.31 113 MET A C 1
ATOM 884 O O . MET A 1 113 ? 2.617 -3.439 11.771 1.00 96.31 113 MET A O 1
ATOM 888 N N . MET A 1 114 ? 4.450 -2.328 11.119 1.00 96.19 114 MET A N 1
ATOM 889 C CA . MET A 1 114 ? 5.368 -3.464 11.229 1.00 96.19 114 MET A CA 1
ATOM 890 C C . MET A 1 114 ? 5.540 -3.971 12.661 1.00 96.19 114 MET A C 1
ATOM 892 O O . MET A 1 114 ? 5.747 -5.166 12.837 1.00 96.19 114 MET A O 1
ATOM 896 N N . SER A 1 115 ? 5.419 -3.124 13.689 1.00 95.62 115 SER A N 1
ATOM 897 C CA . SER A 1 115 ? 5.436 -3.603 15.082 1.00 95.62 115 SER A CA 1
ATOM 898 C C . SER A 1 115 ? 4.229 -4.477 15.443 1.00 95.62 115 SER A C 1
ATOM 900 O O . SER A 1 115 ? 4.287 -5.219 16.419 1.00 95.62 115 SER A O 1
ATOM 902 N N . MET A 1 116 ? 3.169 -4.441 14.625 1.00 94.06 116 MET A N 1
ATOM 903 C CA . MET A 1 116 ? 1.993 -5.311 14.735 1.00 94.06 116 MET A CA 1
ATOM 904 C C . MET A 1 116 ? 2.071 -6.546 13.817 1.00 94.06 116 MET A C 1
ATOM 906 O O . MET A 1 116 ? 1.139 -7.355 13.780 1.00 94.06 116 MET A O 1
ATOM 910 N N . SER A 1 117 ? 3.154 -6.681 13.047 1.00 95.12 117 SER A N 1
ATOM 911 C CA . SER A 1 117 ? 3.392 -7.784 12.118 1.00 95.12 117 SER A CA 1
ATOM 912 C C . SER A 1 117 ? 4.205 -8.883 12.794 1.00 95.12 117 SER A C 1
ATOM 914 O O . SER A 1 117 ? 5.261 -8.624 13.364 1.00 95.12 117 SER A O 1
ATOM 916 N N . ASP A 1 118 ? 3.762 -10.130 12.645 1.00 93.69 118 ASP A N 1
ATOM 917 C CA . ASP A 1 118 ? 4.549 -11.308 13.044 1.00 93.69 118 ASP A CA 1
ATOM 918 C C . ASP A 1 118 ? 5.526 -11.744 11.925 1.00 93.69 118 ASP A C 1
ATOM 920 O O . ASP A 1 118 ? 6.271 -12.714 12.059 1.00 93.69 118 ASP A O 1
ATOM 924 N N . HIS A 1 119 ? 5.524 -11.030 10.794 1.00 93.38 119 HIS A N 1
ATOM 925 C CA . HIS A 1 119 ? 6.404 -11.253 9.649 1.00 93.38 119 HIS A CA 1
ATOM 926 C C . HIS A 1 119 ? 7.398 -10.098 9.480 1.00 93.38 119 HIS A C 1
ATOM 928 O O . HIS A 1 119 ? 7.035 -8.948 9.741 1.00 93.38 119 HIS A O 1
ATOM 934 N N . PRO A 1 120 ? 8.623 -10.355 8.986 1.00 93.31 120 PRO A N 1
ATOM 935 C CA . PRO A 1 120 ? 9.528 -9.285 8.585 1.00 93.31 120 PRO A CA 1
ATOM 936 C C . PRO A 1 120 ? 8.957 -8.503 7.394 1.00 93.31 120 PRO A C 1
ATOM 938 O O . PRO A 1 120 ? 8.164 -9.029 6.610 1.00 93.31 120 PRO A O 1
ATOM 941 N N . LEU A 1 121 ? 9.392 -7.249 7.243 1.00 91.94 121 LEU A N 1
ATOM 942 C CA . LEU A 1 121 ? 9.081 -6.449 6.060 1.00 91.94 121 LEU A CA 1
ATOM 943 C C . LEU A 1 121 ? 9.748 -7.112 4.855 1.00 91.94 121 LEU A C 1
ATOM 945 O O . LEU A 1 121 ? 10.966 -7.284 4.843 1.00 91.94 121 LEU A O 1
ATOM 949 N N . MET A 1 122 ? 8.957 -7.480 3.851 1.00 92.00 122 MET A N 1
ATOM 950 C CA . MET A 1 122 ? 9.489 -8.053 2.620 1.00 92.00 122 MET A CA 1
ATOM 951 C C . MET A 1 122 ? 9.783 -6.941 1.620 1.00 92.00 122 MET A C 1
ATOM 953 O O . MET A 1 122 ? 8.868 -6.245 1.182 1.00 92.00 122 MET A O 1
ATOM 957 N N . ASP A 1 123 ? 11.044 -6.795 1.230 1.00 87.12 123 ASP A N 1
ATOM 958 C CA . ASP A 1 123 ? 11.411 -5.949 0.101 1.00 87.12 123 ASP A CA 1
ATOM 959 C C . ASP A 1 123 ? 11.399 -6.766 -1.194 1.00 87.12 123 ASP A C 1
ATOM 961 O O . ASP A 1 123 ? 12.098 -7.772 -1.313 1.00 87.12 123 ASP A O 1
ATOM 965 N N . VAL A 1 124 ? 10.592 -6.340 -2.161 1.00 86.31 124 VAL A N 1
ATOM 966 C CA . VAL A 1 124 ? 10.487 -6.968 -3.484 1.00 86.31 124 VAL A CA 1
ATOM 967 C C . VAL A 1 124 ? 11.383 -6.284 -4.521 1.00 86.31 124 VAL A C 1
ATOM 969 O O . VAL A 1 124 ? 11.348 -6.629 -5.704 1.00 86.31 124 VAL A O 1
ATOM 972 N N . ALA A 1 125 ? 12.193 -5.299 -4.118 1.00 81.12 125 ALA A N 1
ATOM 973 C CA . ALA A 1 125 ? 13.137 -4.651 -5.013 1.00 81.12 125 ALA A CA 1
ATOM 974 C C . ALA A 1 125 ? 14.313 -5.572 -5.368 1.00 81.12 125 ALA A C 1
ATOM 976 O O . ALA A 1 125 ? 15.180 -5.892 -4.558 1.00 81.12 125 ALA A O 1
ATOM 977 N N . LYS A 1 126 ? 14.394 -5.909 -6.657 1.00 75.62 126 LYS A N 1
ATOM 978 C CA . LYS A 1 126 ? 15.502 -6.663 -7.255 1.00 75.62 126 LYS A CA 1
ATOM 979 C C . LYS A 1 126 ? 16.858 -5.961 -7.097 1.00 75.62 126 LYS A C 1
ATOM 981 O O . LYS A 1 126 ? 17.868 -6.600 -6.814 1.00 75.62 126 LYS A O 1
ATOM 986 N N . PHE A 1 127 ? 16.887 -4.657 -7.377 1.00 75.75 127 PHE A N 1
ATOM 987 C CA . PHE A 1 127 ? 18.127 -3.894 -7.530 1.00 75.75 127 PHE A CA 1
ATOM 988 C C . PHE A 1 127 ? 19.040 -3.959 -6.292 1.00 75.75 127 PHE A C 1
ATOM 990 O O . PHE A 1 127 ? 20.187 -4.374 -6.451 1.00 75.75 127 PHE A O 1
ATOM 997 N N . PRO A 1 128 ? 18.576 -3.627 -5.068 1.00 68.44 128 PRO A N 1
ATOM 998 C CA . PRO A 1 128 ? 19.419 -3.753 -3.881 1.00 68.44 128 PRO A CA 1
ATOM 999 C C . PRO A 1 128 ? 19.797 -5.209 -3.583 1.00 68.44 128 PRO A C 1
ATOM 1001 O O . PRO A 1 128 ? 20.930 -5.462 -3.185 1.00 68.44 128 PRO A O 1
ATOM 1004 N N . PHE A 1 129 ? 18.898 -6.168 -3.837 1.00 75.12 129 PHE A N 1
ATOM 1005 C CA . PHE A 1 129 ? 19.151 -7.587 -3.574 1.00 75.12 129 PHE A CA 1
ATOM 1006 C C . PHE A 1 129 ? 20.349 -8.138 -4.358 1.00 75.12 129 PHE A C 1
ATOM 1008 O O . PHE A 1 129 ? 21.163 -8.873 -3.807 1.00 75.12 129 PHE A O 1
ATOM 1015 N N . PHE A 1 130 ? 20.498 -7.763 -5.631 1.00 80.50 130 PHE A N 1
ATOM 1016 C CA . PHE A 1 130 ? 21.597 -8.259 -6.463 1.00 80.50 130 PHE A CA 1
ATOM 1017 C C . PHE A 1 130 ? 22.883 -7.428 -6.392 1.00 80.50 130 PHE A C 1
ATOM 1019 O O . PHE A 1 130 ? 23.779 -7.685 -7.183 1.00 80.50 130 PHE A O 1
ATOM 1026 N N . GLY A 1 131 ? 23.017 -6.479 -5.460 1.00 76.62 131 GLY A N 1
ATOM 1027 C CA . GLY A 1 131 ? 24.239 -5.674 -5.307 1.00 76.62 131 GLY A CA 1
ATOM 1028 C C . GLY A 1 131 ? 24.205 -4.321 -6.023 1.00 76.62 131 GLY A C 1
ATOM 1029 O O . GLY A 1 131 ? 25.233 -3.667 -6.179 1.00 76.62 131 GLY A O 1
ATOM 1030 N N . GLY A 1 132 ? 23.029 -3.859 -6.451 1.00 80.06 132 GLY A N 1
ATOM 1031 C CA . GLY A 1 132 ? 22.854 -2.522 -7.005 1.00 80.06 132 GLY A CA 1
ATOM 1032 C C . GLY A 1 132 ? 23.646 -2.316 -8.292 1.00 80.06 132 GLY A C 1
ATOM 1033 O O . GLY A 1 132 ? 23.295 -2.881 -9.319 1.00 80.06 132 GLY A O 1
ATOM 1034 N N . LYS A 1 133 ? 24.683 -1.471 -8.253 1.00 81.94 133 LYS A N 1
ATOM 1035 C CA . LYS A 1 133 ? 25.572 -1.231 -9.405 1.00 81.94 133 LYS A CA 1
ATOM 1036 C C . LYS A 1 133 ? 26.646 -2.310 -9.569 1.00 81.94 133 LYS A C 1
ATOM 1038 O O . LYS A 1 133 ? 27.156 -2.468 -10.671 1.00 81.94 133 LYS A O 1
ATOM 1043 N N . ASP A 1 134 ? 26.935 -3.055 -8.507 1.00 83.50 134 ASP A N 1
ATOM 1044 C CA . ASP A 1 134 ? 27.999 -4.062 -8.443 1.00 83.50 134 ASP A CA 1
ATOM 1045 C C . ASP A 1 134 ? 27.447 -5.486 -8.618 1.00 83.50 134 ASP A C 1
ATOM 1047 O O . ASP A 1 134 ? 28.021 -6.468 -8.144 1.00 83.50 134 ASP A O 1
ATOM 1051 N N . PHE A 1 135 ? 26.292 -5.614 -9.274 1.00 79.25 135 PHE A N 1
ATOM 1052 C CA . PHE A 1 135 ? 25.645 -6.900 -9.473 1.00 79.25 135 PHE A CA 1
ATOM 1053 C C . PHE A 1 135 ? 26.446 -7.817 -10.403 1.00 79.25 135 PHE A C 1
ATOM 1055 O O . PHE A 1 135 ? 27.118 -7.385 -11.342 1.00 79.25 135 PHE A O 1
ATOM 1062 N N . HIS A 1 136 ? 26.363 -9.126 -10.161 1.00 77.06 136 HIS A N 1
ATOM 1063 C CA . HIS A 1 136 ? 27.021 -10.110 -11.014 1.00 77.06 136 HIS A CA 1
ATOM 1064 C C . HIS 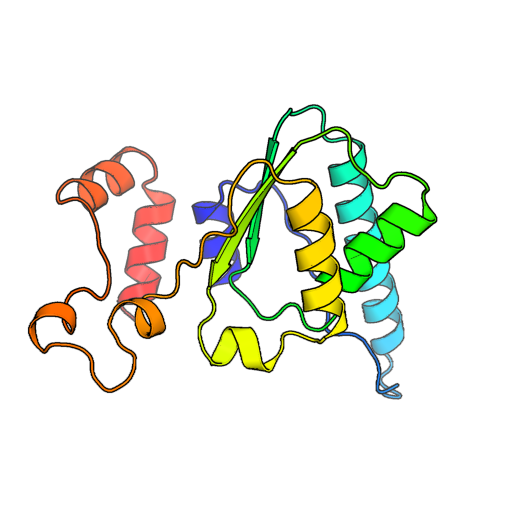A 1 136 ? 26.328 -10.189 -12.383 1.00 77.06 136 HIS A C 1
ATOM 1066 O O . HIS A 1 136 ? 25.110 -10.277 -12.451 1.00 77.06 136 HIS A O 1
ATOM 1072 N N . LYS A 1 137 ? 27.075 -10.276 -13.491 1.00 79.00 137 LYS A N 1
ATOM 1073 C CA . LYS A 1 137 ? 26.499 -10.299 -14.857 1.00 79.00 137 LYS A CA 1
ATOM 1074 C C . LYS A 1 137 ? 25.414 -11.366 -15.076 1.00 79.00 137 LYS A C 1
ATOM 1076 O O . LYS A 1 137 ? 24.517 -11.175 -15.884 1.00 79.00 137 LYS A O 1
ATOM 1081 N N . TRP A 1 138 ? 25.468 -12.488 -14.357 1.00 73.62 138 TRP A N 1
ATOM 1082 C CA . TRP A 1 138 ? 24.436 -13.537 -14.436 1.00 73.62 138 TRP A CA 1
ATOM 1083 C C . TRP A 1 138 ? 23.081 -13.130 -13.850 1.00 73.62 138 TRP A C 1
ATOM 1085 O O . TRP A 1 138 ? 22.073 -13.749 -14.170 1.00 73.62 138 TRP A O 1
ATOM 1095 N N . THR A 1 139 ? 23.039 -12.112 -12.993 1.00 70.31 139 THR A N 1
ATOM 1096 C CA . THR A 1 139 ? 21.799 -11.622 -12.384 1.00 70.31 139 THR A CA 1
ATOM 1097 C C . THR A 1 139 ? 21.173 -10.475 -13.178 1.00 70.31 139 THR A C 1
ATOM 1099 O O . THR A 1 139 ? 20.043 -10.074 -12.882 1.00 70.31 139 THR A O 1
ATOM 1102 N N . ASP A 1 140 ? 21.844 -10.007 -14.239 1.00 67.38 140 ASP A N 1
ATOM 1103 C CA . ASP A 1 140 ? 21.354 -8.953 -15.134 1.00 67.38 140 ASP A CA 1
ATOM 1104 C C . ASP A 1 140 ? 19.996 -9.332 -15.736 1.00 67.38 140 ASP A C 1
ATOM 1106 O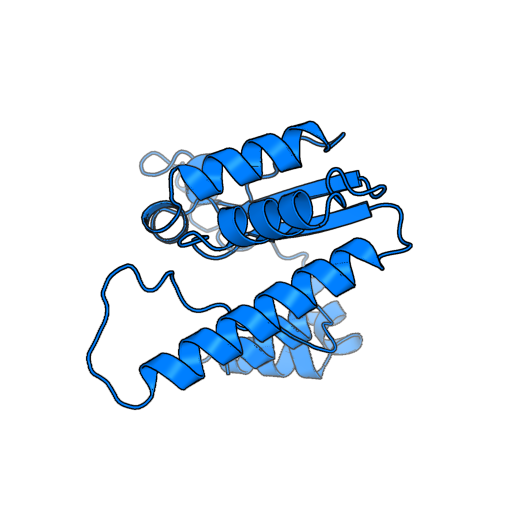 O . ASP A 1 140 ? 18.995 -8.635 -15.563 1.00 67.38 140 ASP A O 1
ATOM 1110 N N . SER A 1 141 ? 19.926 -10.535 -16.315 1.00 58.91 141 SER A N 1
ATOM 1111 C CA . SER A 1 141 ? 18.752 -11.074 -17.012 1.00 58.91 141 SER A CA 1
ATOM 1112 C C . SER A 1 141 ? 17.644 -11.583 -16.091 1.00 58.91 141 SER A C 1
ATOM 1114 O O . SER A 1 141 ? 16.543 -11.862 -16.559 1.00 58.91 141 SER A O 1
ATOM 1116 N N . LEU A 1 142 ? 17.876 -11.656 -14.776 1.00 61.28 142 LEU A N 1
ATOM 1117 C CA . LEU A 1 142 ? 16.877 -12.090 -13.789 1.00 61.28 142 LEU A CA 1
ATOM 1118 C C . LEU A 1 142 ? 15.849 -10.981 -13.503 1.00 61.28 142 LEU A C 1
ATOM 1120 O O . LEU A 1 142 ? 15.559 -10.673 -12.352 1.00 61.28 142 LEU A O 1
ATOM 1124 N N . THR A 1 143 ? 15.412 -10.243 -14.528 1.00 56.88 143 THR A N 1
ATOM 1125 C CA . THR A 1 143 ? 14.538 -9.061 -14.406 1.00 56.88 143 THR A CA 1
ATOM 1126 C C . THR A 1 143 ? 13.136 -9.426 -13.937 1.00 56.88 143 THR A C 1
ATOM 1128 O O . THR A 1 143 ? 12.536 -8.650 -13.203 1.00 56.88 143 THR A O 1
ATOM 1131 N N . THR A 1 144 ? 12.640 -10.607 -14.304 1.00 60.19 144 THR A N 1
ATOM 1132 C CA . THR A 1 144 ? 11.354 -11.142 -13.848 1.00 60.19 144 THR A CA 1
ATOM 1133 C C . THR A 1 144 ? 11.492 -12.645 -13.652 1.00 60.19 144 THR A C 1
ATOM 1135 O O . THR A 1 144 ? 11.726 -13.378 -14.609 1.00 60.19 144 THR A O 1
ATOM 1138 N N . PHE A 1 145 ? 11.346 -13.120 -12.417 1.00 63.47 145 PHE A N 1
ATOM 1139 C CA . PHE A 1 145 ? 11.166 -14.547 -12.180 1.00 63.47 145 PHE A CA 1
ATOM 1140 C C . PHE A 1 145 ? 9.700 -14.884 -12.431 1.00 63.47 145 PHE A C 1
ATOM 1142 O O . PHE A 1 145 ? 8.829 -14.533 -11.639 1.00 63.47 145 PHE A O 1
ATOM 1149 N N . ALA A 1 146 ? 9.430 -15.554 -13.543 1.00 68.69 146 ALA A N 1
ATOM 1150 C CA . ALA A 1 146 ? 8.151 -16.192 -13.797 1.00 68.69 146 ALA A CA 1
ATOM 1151 C C . ALA A 1 146 ? 8.385 -17.699 -13.892 1.00 68.69 146 ALA A C 1
ATOM 1153 O O . ALA A 1 146 ? 9.349 -18.148 -14.514 1.00 68.69 146 ALA A O 1
ATOM 1154 N N . MET A 1 147 ? 7.508 -18.485 -13.270 1.00 75.88 147 MET A N 1
ATOM 1155 C CA . MET A 1 147 ? 7.505 -19.931 -13.480 1.00 75.88 147 MET A CA 1
ATOM 1156 C C . MET A 1 147 ? 7.297 -20.219 -14.976 1.00 75.88 147 MET A C 1
ATOM 1158 O O . MET A 1 147 ? 6.537 -19.486 -15.611 1.00 75.88 147 MET A O 1
ATOM 1162 N N . PRO A 1 148 ? 7.882 -21.286 -15.553 1.00 80.19 148 PRO A N 1
ATOM 1163 C CA . PRO A 1 148 ? 7.636 -21.643 -16.954 1.00 80.19 148 PRO A CA 1
ATOM 1164 C C . PRO A 1 148 ? 6.142 -21.782 -17.295 1.00 80.19 148 PRO A C 1
ATOM 1166 O O . PRO A 1 148 ? 5.731 -21.474 -18.410 1.00 80.19 148 PRO A O 1
ATOM 1169 N N . SER A 1 149 ? 5.318 -22.181 -16.319 1.00 86.75 149 SER A N 1
ATOM 1170 C CA . SER A 1 149 ? 3.861 -22.296 -16.456 1.00 86.75 149 SER A CA 1
ATOM 1171 C C . SER A 1 149 ? 3.099 -20.979 -16.278 1.00 86.75 149 SER A C 1
ATOM 1173 O O . SER A 1 149 ? 1.894 -20.945 -16.505 1.00 86.75 149 SER A O 1
ATOM 1175 N N . PHE A 1 150 ? 3.753 -19.881 -15.884 1.00 84.00 150 PHE A N 1
ATOM 1176 C CA . PHE A 1 150 ? 3.074 -18.637 -15.512 1.00 84.00 150 PHE A CA 1
ATOM 1177 C C . PHE A 1 150 ? 2.162 -18.125 -16.628 1.00 84.00 150 PHE A C 1
ATOM 1179 O O . PHE A 1 150 ? 1.000 -17.820 -16.378 1.00 84.00 150 PHE A O 1
ATOM 1186 N N . ALA A 1 151 ? 2.658 -18.073 -17.867 1.00 84.06 151 ALA A N 1
ATOM 1187 C CA . ALA A 1 151 ? 1.876 -17.577 -18.995 1.00 84.06 151 ALA A CA 1
ATOM 1188 C C . ALA A 1 151 ? 0.665 -18.476 -19.306 1.00 84.06 151 ALA A C 1
ATOM 1190 O O . ALA A 1 151 ? -0.431 -17.961 -19.537 1.00 84.06 151 ALA A O 1
ATOM 1191 N N . SER A 1 152 ? 0.835 -19.804 -19.278 1.00 89.50 152 SER A N 1
ATOM 1192 C CA . SER A 1 152 ? -0.265 -20.748 -19.512 1.00 89.50 152 SER A CA 1
ATOM 1193 C C . SER A 1 152 ? -1.299 -20.706 -18.388 1.00 89.50 152 SER A C 1
ATOM 1195 O O . SER A 1 152 ? -2.498 -20.658 -18.659 1.00 89.50 152 SER A O 1
ATOM 1197 N N . ASP A 1 153 ? -0.847 -20.656 -17.133 1.00 89.62 153 ASP A N 1
ATOM 1198 C CA . ASP A 1 153 ? -1.712 -20.606 -15.954 1.00 89.62 153 ASP A CA 1
ATOM 1199 C C . ASP A 1 153 ? -2.501 -19.297 -15.908 1.00 89.62 153 ASP A C 1
ATOM 1201 O O . ASP A 1 153 ? -3.711 -19.306 -15.682 1.00 89.62 153 ASP A O 1
ATOM 1205 N N . LEU A 1 154 ? -1.834 -18.172 -16.177 1.00 87.50 154 LEU A N 1
ATOM 1206 C CA . LEU A 1 154 ? -2.461 -16.857 -16.220 1.00 87.50 154 LEU A CA 1
ATOM 1207 C C . LEU A 1 154 ? -3.491 -16.765 -17.347 1.00 87.50 154 LEU A C 1
ATOM 1209 O O . LEU A 1 154 ? -4.592 -16.279 -17.118 1.00 87.50 154 LEU A O 1
ATOM 1213 N N . THR A 1 155 ? -3.163 -17.250 -18.546 1.00 90.94 155 THR A N 1
ATOM 1214 C CA . THR A 1 155 ? -4.088 -17.219 -19.691 1.00 90.94 155 THR A CA 1
ATOM 1215 C C . THR A 1 155 ? -5.316 -18.091 -19.441 1.00 90.94 155 THR A C 1
ATOM 1217 O O . THR A 1 155 ? -6.429 -17.682 -19.754 1.00 90.94 155 THR A O 1
ATOM 1220 N N . SER A 1 156 ? -5.130 -19.268 -18.836 1.00 92.81 156 SER A N 1
ATOM 1221 C CA . SER A 1 156 ? -6.219 -20.198 -18.523 1.00 92.81 156 SER A CA 1
ATOM 1222 C C . SER A 1 156 ? -7.132 -19.680 -17.407 1.00 92.81 156 SER A C 1
ATOM 1224 O O . SER A 1 156 ? -8.354 -19.726 -17.525 1.00 92.81 156 SER A O 1
ATOM 1226 N N . ARG A 1 157 ? -6.551 -19.150 -16.322 1.00 90.88 157 ARG A N 1
ATOM 1227 C CA . ARG A 1 157 ? -7.307 -18.748 -15.123 1.00 90.88 157 ARG A CA 1
ATOM 1228 C C . ARG A 1 157 ? -7.809 -17.308 -15.178 1.00 90.88 157 ARG A C 1
ATOM 1230 O O . ARG A 1 157 ? -8.866 -17.009 -14.634 1.00 90.88 157 ARG A O 1
ATOM 1237 N N . PHE A 1 158 ? -7.056 -16.416 -15.818 1.00 88.25 158 PHE A N 1
ATOM 1238 C CA . PHE A 1 158 ? -7.301 -14.973 -15.838 1.00 88.25 158 PHE A CA 1
ATOM 1239 C C . PHE A 1 158 ? -7.060 -14.380 -17.243 1.00 88.25 158 PHE A C 1
ATOM 1241 O O . PHE A 1 158 ? -6.204 -13.503 -17.414 1.00 88.25 158 PHE A O 1
ATOM 1248 N N . PRO A 1 159 ? -7.820 -14.807 -18.270 1.00 88.38 159 PRO A N 1
ATOM 1249 C CA . PRO A 1 159 ? -7.569 -14.441 -19.671 1.00 88.38 159 PRO A CA 1
ATOM 1250 C C . PRO A 1 159 ? -7.595 -12.926 -19.933 1.00 88.38 159 PRO A C 1
ATOM 1252 O O . PRO A 1 159 ? -6.799 -12.412 -20.723 1.00 88.38 159 PRO A O 1
ATOM 1255 N N . HIS A 1 160 ? -8.458 -12.177 -19.238 1.00 83.56 160 HIS A N 1
ATOM 1256 C CA . HIS A 1 160 ? -8.504 -10.714 -19.350 1.00 83.56 160 HIS A CA 1
ATOM 1257 C C . HIS A 1 160 ? -7.241 -10.045 -18.798 1.00 83.56 160 HIS A C 1
ATOM 1259 O O . HIS A 1 160 ? -6.714 -9.116 -19.411 1.00 83.56 160 HIS A O 1
ATOM 1265 N N . LEU A 1 161 ? -6.721 -10.540 -17.671 1.00 81.06 161 LEU A N 1
ATOM 1266 C CA . LEU A 1 161 ? -5.479 -10.039 -17.092 1.00 81.06 161 LEU A CA 1
ATOM 1267 C C . LEU A 1 161 ? -4.289 -10.354 -18.007 1.00 81.06 161 LEU A C 1
ATOM 1269 O O . LEU A 1 161 ? -3.480 -9.467 -18.273 1.00 81.06 161 LEU A O 1
ATOM 1273 N N . ALA A 1 162 ? -4.223 -11.575 -18.548 1.00 84.81 162 ALA A N 1
ATOM 1274 C CA . ALA A 1 162 ? -3.207 -11.959 -19.527 1.00 84.81 162 ALA A CA 1
ATOM 1275 C C . ALA A 1 162 ? -3.217 -11.029 -20.755 1.00 84.81 162 ALA A C 1
ATOM 1277 O O . ALA A 1 162 ? -2.172 -10.511 -21.151 1.00 84.81 162 ALA A O 1
ATOM 1278 N N . SER A 1 163 ? -4.404 -10.749 -21.303 1.00 82.75 163 SER A N 1
ATOM 1279 C CA . SER A 1 163 ? -4.582 -9.868 -22.467 1.00 82.75 163 SER A CA 1
ATOM 1280 C C . SER A 1 163 ? -4.104 -8.440 -22.190 1.00 82.75 163 SER A C 1
ATOM 1282 O O . SER A 1 163 ? -3.400 -7.838 -22.999 1.00 82.75 163 SER A O 1
ATOM 1284 N N . ILE A 1 164 ? -4.444 -7.897 -21.020 1.00 80.88 164 ILE A N 1
ATOM 1285 C CA . ILE A 1 164 ? -4.077 -6.532 -20.632 1.00 80.88 164 ILE A CA 1
ATOM 1286 C C . ILE A 1 164 ? -2.580 -6.406 -20.324 1.00 80.88 164 ILE A C 1
ATOM 1288 O O . ILE A 1 164 ? -1.980 -5.394 -20.688 1.00 80.88 164 ILE A O 1
ATOM 1292 N N . LEU A 1 165 ? -1.963 -7.417 -19.703 1.00 78.19 165 LEU A N 1
ATOM 1293 C CA . LEU A 1 165 ? -0.512 -7.449 -19.490 1.00 78.19 165 LEU A CA 1
ATOM 1294 C C . LEU A 1 165 ? 0.252 -7.533 -20.813 1.00 78.19 165 LEU A C 1
ATOM 1296 O O . LEU A 1 165 ? 1.243 -6.827 -20.983 1.00 78.19 165 LEU A O 1
ATOM 1300 N N . LYS A 1 166 ? -0.226 -8.338 -21.769 1.00 82.44 166 LYS A N 1
ATOM 1301 C CA . LYS A 1 166 ? 0.351 -8.402 -23.118 1.00 82.44 166 LYS A CA 1
ATOM 1302 C C . LYS A 1 166 ? 0.272 -7.043 -23.814 1.00 82.44 166 LYS A C 1
ATOM 1304 O O . LYS A 1 166 ? 1.299 -6.519 -24.224 1.00 82.44 166 LYS A O 1
ATOM 1309 N N . LEU A 1 167 ? -0.913 -6.426 -23.830 1.00 80.88 167 LEU A N 1
ATOM 1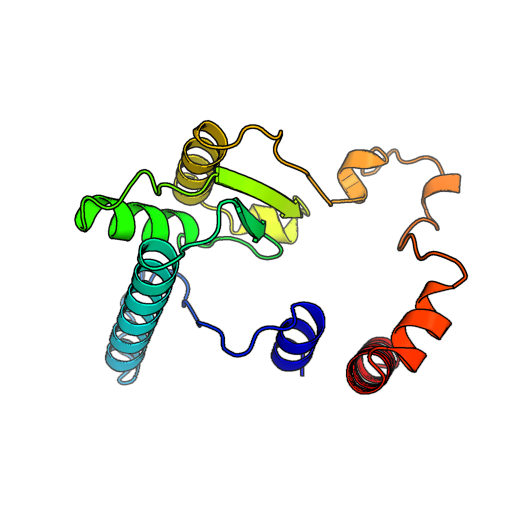310 C CA . LEU A 1 167 ? -1.117 -5.087 -24.393 1.00 80.88 167 LEU A CA 1
ATOM 1311 C C . LEU A 1 167 ? -0.244 -4.019 -23.713 1.00 80.88 167 LEU A C 1
ATOM 1313 O O . LEU A 1 167 ? 0.086 -3.012 -24.324 1.00 80.88 167 LEU A O 1
ATOM 1317 N N . PHE A 1 168 ? 0.072 -4.170 -22.426 1.00 75.00 168 PHE A N 1
ATOM 1318 C CA . PHE A 1 168 ? 0.941 -3.240 -21.705 1.00 75.00 168 PHE A CA 1
ATOM 1319 C C . PHE A 1 168 ? 2.421 -3.397 -22.055 1.00 75.00 168 PHE A C 1
ATOM 1321 O O . PHE A 1 168 ? 3.111 -2.391 -22.103 1.00 75.00 168 PHE A O 1
ATOM 1328 N N . ASN A 1 169 ? 2.888 -4.627 -22.277 1.00 73.69 169 ASN A N 1
ATOM 1329 C CA . ASN A 1 169 ? 4.292 -4.911 -22.585 1.00 73.69 169 ASN A CA 1
ATOM 1330 C C . ASN A 1 169 ? 4.649 -4.741 -24.071 1.00 73.69 169 ASN A C 1
ATOM 1332 O O . ASN A 1 169 ? 5.830 -4.672 -24.393 1.00 73.69 169 ASN A O 1
ATOM 1336 N N . ASP A 1 170 ? 3.655 -4.737 -24.961 1.00 75.06 170 ASP A N 1
ATOM 1337 C CA . ASP A 1 170 ? 3.849 -4.547 -26.407 1.00 75.06 170 ASP A CA 1
ATOM 1338 C C . ASP A 1 170 ? 3.941 -3.068 -26.827 1.00 75.06 170 ASP A C 1
ATOM 1340 O O . ASP A 1 170 ? 4.246 -2.783 -27.985 1.00 75.06 170 ASP A O 1
ATOM 1344 N N . GLU A 1 171 ? 3.671 -2.144 -25.901 1.00 54.31 171 GLU A N 1
ATOM 1345 C CA . GLU A 1 171 ? 3.882 -0.693 -26.042 1.00 54.31 171 GLU A CA 1
ATOM 1346 C C . GLU A 1 171 ? 5.234 -0.272 -25.455 1.00 54.31 171 GLU A C 1
ATOM 1348 O O . GLU A 1 171 ? 5.879 0.610 -26.068 1.00 54.31 171 GLU A O 1
#

Organism: NCBI:txid327968